Protein AF-A0A1G2FCM3-F1 (afdb_monomer_lite)

Organism: NCBI:txid1801994

Radius of gyration: 19.16 Å; chains: 1; bounding box: 41×27×51 Å

Foldseek 3Di:
DWDKDKFFAKDFDKDQADDDDDDDPVVRVVVSVVCVVVVVDDPVRIGHTPPVPIDTQADPVDDLPDPPRRIDMDIDD

Sequence (77 aa):
MKKYKVSLALKIPANFEIEINTSTKKKALEKALEKYHNGKFNEKDITDPDWGNIELDINENSNIDDIGNGIFIEEIK

pLDDT: mean 90.86, std 5.2, range [77.06, 98.0]

Structure (mmCIF, N/CA/C/O backbone):
data_AF-A0A1G2FCM3-F1
#
_entry.id   AF-A0A1G2FCM3-F1
#
loop_
_atom_site.group_PDB
_atom_site.id
_atom_site.type_symbol
_atom_site.label_atom_id
_atom_site.label_alt_id
_atom_site.label_comp_id
_atom_site.label_asym_id
_atom_site.label_entity_id
_atom_site.label_seq_id
_atom_site.pdbx_PDB_ins_code
_atom_site.Cartn_x
_atom_site.Cartn_y
_atom_site.Cartn_z
_atom_site.occupancy
_atom_site.B_iso_or_equiv
_atom_site.auth_seq_id
_atom_site.auth_comp_id
_atom_site.auth_asym_id
_atom_site.auth_atom_id
_atom_site.pdbx_PDB_model_num
ATOM 1 N N . MET A 1 1 ? 21.046 -10.014 -31.005 1.00 83.81 1 MET A N 1
ATOM 2 C CA . MET A 1 1 ? 20.079 -9.132 -30.310 1.00 83.81 1 MET A CA 1
ATOM 3 C C . MET A 1 1 ? 20.145 -9.448 -28.827 1.00 83.81 1 MET A C 1
ATOM 5 O O . MET A 1 1 ? 20.288 -10.620 -28.504 1.00 83.81 1 MET A O 1
ATOM 9 N N . LYS A 1 2 ? 20.095 -8.434 -27.959 1.00 93.50 2 LYS A N 1
ATOM 10 C CA . LYS A 1 2 ? 20.069 -8.603 -26.497 1.00 93.50 2 LYS A CA 1
ATOM 11 C C . LYS A 1 2 ? 18.626 -8.780 -26.006 1.00 93.50 2 LYS A C 1
ATOM 13 O O . LYS A 1 2 ? 17.706 -8.347 -26.700 1.00 93.50 2 LYS A O 1
ATOM 18 N N . LYS A 1 3 ? 18.428 -9.419 -24.850 1.00 95.75 3 LYS A N 1
ATOM 19 C CA . LYS A 1 3 ? 17.120 -9.581 -24.188 1.00 95.75 3 LYS A CA 1
ATOM 20 C C . LYS A 1 3 ? 17.138 -8.855 -22.848 1.00 95.75 3 LYS A C 1
ATOM 22 O O . LYS A 1 3 ? 18.173 -8.834 -22.194 1.00 95.75 3 LYS A O 1
ATOM 27 N N . TYR A 1 4 ? 15.999 -8.309 -22.431 1.00 96.06 4 TYR A N 1
ATOM 28 C CA . TYR A 1 4 ? 15.878 -7.582 -21.168 1.00 96.06 4 TYR A CA 1
ATOM 29 C C . TYR A 1 4 ? 14.644 -8.034 -20.392 1.00 96.06 4 TYR A C 1
ATOM 31 O O . TYR A 1 4 ? 13.602 -8.312 -20.990 1.00 96.06 4 TYR A O 1
ATOM 39 N N . LYS A 1 5 ? 14.761 -8.085 -19.065 1.00 94.81 5 LYS A N 1
ATOM 40 C CA . LYS A 1 5 ? 13.640 -8.138 -18.127 1.00 94.81 5 LYS A CA 1
ATOM 41 C C . LYS A 1 5 ? 13.396 -6.724 -17.619 1.00 94.81 5 LYS A C 1
ATOM 43 O O . LYS A 1 5 ? 14.335 -6.079 -17.166 1.00 94.81 5 LYS A O 1
ATOM 48 N N . VAL A 1 6 ? 12.150 -6.267 -17.684 1.00 93.31 6 VAL A N 1
ATOM 49 C CA . VAL A 1 6 ? 11.732 -4.960 -17.167 1.00 93.31 6 VAL A CA 1
ATOM 50 C C . VAL A 1 6 ? 10.669 -5.193 -16.103 1.00 93.31 6 VAL A C 1
ATOM 52 O O . VAL A 1 6 ? 9.677 -5.874 -16.366 1.00 93.31 6 VAL A O 1
ATOM 55 N N . SER A 1 7 ? 10.883 -4.637 -14.917 1.00 92.50 7 SER A N 1
ATOM 56 C CA . SER A 1 7 ? 9.904 -4.589 -13.834 1.00 92.50 7 SER A CA 1
ATOM 57 C C . SER A 1 7 ? 9.609 -3.127 -13.520 1.00 92.50 7 SER A C 1
ATOM 59 O O . SER A 1 7 ? 10.535 -2.345 -13.313 1.00 92.50 7 SER A O 1
ATOM 61 N N . LEU A 1 8 ? 8.328 -2.766 -13.476 1.00 92.44 8 LEU A N 1
ATOM 62 C CA . LEU A 1 8 ? 7.870 -1.425 -13.123 1.00 92.44 8 LEU A CA 1
ATOM 63 C C . LEU A 1 8 ? 7.037 -1.504 -11.844 1.00 92.44 8 LEU A C 1
ATOM 65 O O . LEU A 1 8 ? 6.198 -2.396 -11.707 1.00 92.44 8 LEU A O 1
ATOM 69 N N . ALA A 1 9 ? 7.289 -0.593 -10.912 1.00 91.38 9 ALA A N 1
ATOM 70 C CA . ALA A 1 9 ? 6.547 -0.488 -9.671 1.00 91.38 9 ALA A CA 1
ATOM 71 C C . ALA A 1 9 ? 5.128 0.011 -9.949 1.00 91.38 9 ALA A C 1
ATOM 73 O O . ALA A 1 9 ? 4.899 0.916 -10.754 1.00 91.38 9 ALA A O 1
ATOM 74 N N . LEU A 1 10 ? 4.173 -0.598 -9.256 1.00 91.00 10 LEU A N 1
ATOM 75 C CA . LEU A 1 10 ? 2.774 -0.212 -9.287 1.00 91.00 10 LEU A CA 1
ATOM 76 C C . LEU A 1 10 ? 2.426 0.457 -7.966 1.00 91.00 10 LEU A C 1
ATOM 78 O O . LEU A 1 10 ? 2.801 -0.029 -6.896 1.00 91.00 10 LEU A O 1
ATOM 82 N N . LYS A 1 11 ? 1.661 1.538 -8.040 1.00 89.62 11 LYS A N 1
ATOM 83 C CA . LYS A 1 11 ? 1.015 2.133 -6.878 1.00 89.62 11 LYS A CA 1
ATOM 84 C C . LYS A 1 11 ? -0.067 1.170 -6.427 1.00 89.62 11 LYS A C 1
ATOM 86 O O . LYS A 1 11 ? -0.889 0.813 -7.246 1.00 89.62 11 LYS A O 1
ATOM 91 N N . ILE A 1 12 ? -0.113 0.750 -5.168 1.00 86.44 12 ILE A N 1
ATOM 92 C CA . ILE A 1 12 ? -1.121 -0.219 -4.704 1.00 86.44 12 ILE A CA 1
ATOM 93 C C . ILE A 1 12 ? -2.237 0.536 -3.962 1.00 86.44 12 ILE A C 1
ATOM 95 O O . ILE A 1 12 ? -2.072 0.825 -2.774 1.00 86.44 12 ILE A O 1
ATOM 99 N N . PRO A 1 13 ? -3.354 0.914 -4.622 1.00 79.81 13 PRO A N 1
ATOM 100 C CA . PRO A 1 13 ? -4.469 1.560 -3.944 1.00 79.81 13 PRO A CA 1
ATOM 101 C C . PRO A 1 13 ? -5.248 0.521 -3.128 1.00 79.81 13 PRO A C 1
ATOM 103 O O . PRO A 1 13 ? -6.046 -0.238 -3.672 1.00 79.81 13 PRO A O 1
ATOM 106 N N . ALA A 1 14 ? -5.011 0.499 -1.818 1.00 87.06 14 ALA A N 1
ATOM 107 C CA . ALA A 1 14 ? -5.777 -0.271 -0.842 1.00 87.06 14 ALA A CA 1
ATOM 108 C C . ALA A 1 14 ? -6.277 0.655 0.276 1.00 87.06 14 ALA A C 1
ATOM 110 O O . ALA A 1 14 ? -5.644 1.669 0.586 1.00 87.06 14 ALA A O 1
ATOM 111 N N . ASN A 1 15 ? -7.404 0.304 0.890 1.00 88.44 15 ASN A N 1
ATOM 112 C CA . ASN A 1 15 ? -7.986 1.039 2.006 1.00 88.44 15 ASN A CA 1
ATOM 113 C C . ASN A 1 15 ? -7.715 0.321 3.326 1.00 88.44 15 ASN A C 1
ATOM 115 O O . ASN A 1 15 ? -7.599 -0.900 3.375 1.00 88.44 15 ASN A O 1
ATOM 119 N N . PHE A 1 16 ? -7.669 1.095 4.408 1.00 92.44 16 PHE A N 1
ATOM 120 C CA . PHE A 1 16 ? -7.699 0.579 5.771 1.00 92.44 16 PHE A CA 1
ATOM 121 C C . PHE A 1 16 ? -9.106 0.761 6.348 1.00 92.44 16 PHE A C 1
ATOM 123 O O . PHE A 1 16 ? -9.563 1.892 6.538 1.00 92.44 16 PHE A O 1
ATOM 130 N N . GLU A 1 17 ? -9.787 -0.345 6.630 1.00 94.88 17 GLU A N 1
ATOM 131 C CA . GLU A 1 17 ? -11.172 -0.391 7.091 1.00 94.88 17 GLU A CA 1
ATOM 132 C C . GLU A 1 17 ? -11.256 -1.107 8.439 1.00 94.88 17 GLU A C 1
ATOM 134 O O . GLU A 1 17 ? -10.929 -2.281 8.571 1.00 94.88 17 GLU A O 1
ATOM 139 N N . ILE A 1 18 ? -11.704 -0.393 9.474 1.00 95.19 18 ILE A N 1
ATOM 140 C CA . ILE A 1 18 ? -11.780 -0.943 10.826 1.00 95.19 18 ILE A CA 1
ATOM 141 C C . ILE A 1 18 ? -12.997 -0.424 11.583 1.00 95.19 18 ILE A C 1
ATOM 143 O O . ILE A 1 18 ? -13.325 0.764 11.555 1.00 95.19 18 ILE A O 1
ATOM 147 N N . GLU A 1 19 ? -13.649 -1.317 12.322 1.00 94.62 19 GLU A N 1
ATOM 148 C CA . GLU A 1 19 ? -14.778 -0.953 13.169 1.00 94.62 19 GLU A CA 1
ATOM 149 C C . GLU A 1 19 ? -14.295 -0.309 14.480 1.00 94.62 19 GLU A C 1
ATOM 151 O O . GLU A 1 19 ? -13.462 -0.857 15.217 1.00 94.62 19 GLU A O 1
ATOM 156 N N . ILE A 1 20 ? -14.818 0.884 14.781 1.00 96.25 20 ILE A N 1
ATOM 157 C CA . ILE A 1 20 ? -14.446 1.671 15.959 1.00 96.25 20 ILE A CA 1
ATOM 158 C C . ILE A 1 20 ? -15.691 2.126 16.716 1.00 96.25 20 ILE A C 1
ATOM 160 O O . ILE A 1 20 ? -16.437 2.993 16.268 1.00 96.25 20 ILE A O 1
ATOM 164 N N . ASN A 1 21 ? -15.835 1.632 17.944 1.00 95.50 21 ASN A N 1
ATOM 165 C CA . ASN A 1 21 ? -16.886 2.070 18.857 1.00 95.50 21 ASN A CA 1
ATOM 166 C C . ASN A 1 21 ? -16.477 3.357 19.599 1.00 95.50 21 ASN A C 1
ATOM 168 O O . ASN A 1 21 ? -15.512 3.393 20.380 1.00 95.50 21 ASN A O 1
ATOM 172 N N . THR A 1 22 ? -17.197 4.449 19.336 1.00 96.94 22 THR A N 1
ATOM 173 C CA . THR A 1 22 ? -16.993 5.762 19.968 1.00 96.94 22 THR A CA 1
ATOM 174 C C . THR A 1 22 ? -18.201 6.681 19.763 1.00 96.94 22 THR A C 1
ATOM 176 O O . THR A 1 22 ? -19.064 6.412 18.936 1.00 96.94 22 THR A O 1
ATOM 179 N N . SER A 1 23 ? -18.254 7.794 20.496 1.00 96.12 23 SER A N 1
ATOM 180 C CA . SER A 1 23 ? -19.370 8.744 20.453 1.00 96.12 23 SER A CA 1
ATOM 181 C C . SER A 1 23 ? -19.254 9.841 19.388 1.00 96.12 23 SER A C 1
ATOM 183 O O . SER A 1 23 ? -20.228 10.550 19.152 1.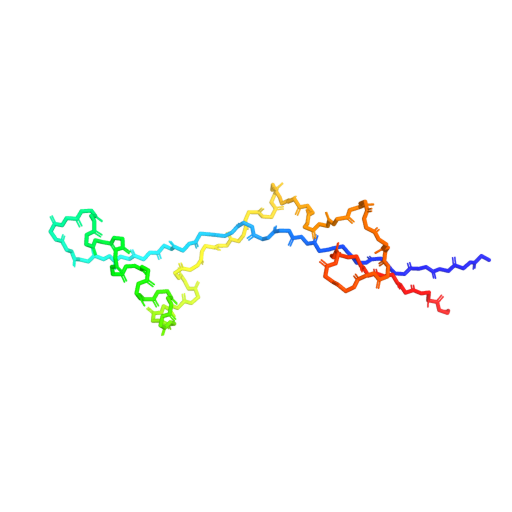00 96.12 23 SER A O 1
ATOM 185 N N . THR A 1 24 ? -18.090 10.027 18.747 1.00 97.75 24 THR A N 1
ATOM 186 C CA . THR A 1 24 ? -17.895 11.074 17.724 1.00 97.75 24 THR A CA 1
ATOM 187 C C . THR A 1 24 ? -17.001 10.621 16.574 1.00 97.75 24 THR A C 1
ATOM 189 O O . THR A 1 24 ? -16.077 9.830 16.762 1.00 97.75 24 THR A O 1
ATOM 192 N N . LYS A 1 25 ? -17.215 11.206 15.387 1.00 97.88 25 LYS A N 1
ATOM 193 C CA . LYS A 1 25 ? -16.395 10.946 14.191 1.00 97.88 25 LYS A CA 1
ATOM 194 C C . LYS A 1 25 ? -14.910 11.263 14.409 1.00 97.88 25 LYS A C 1
ATOM 196 O O . LYS A 1 25 ? -14.058 10.472 14.031 1.00 97.88 25 LYS A O 1
ATOM 201 N N . LYS A 1 26 ? -14.598 12.379 15.084 1.00 97.88 26 LYS A N 1
ATOM 202 C CA . LYS A 1 26 ? -13.211 12.774 15.391 1.00 97.88 26 LYS A CA 1
ATOM 203 C C . LYS A 1 26 ? -12.484 11.709 16.220 1.00 97.88 26 LYS A C 1
ATOM 205 O O . LYS A 1 26 ? -11.404 11.278 15.840 1.00 97.88 26 LYS A O 1
ATOM 210 N N . LYS A 1 27 ? -13.120 11.216 17.289 1.00 97.62 27 LYS A N 1
ATOM 211 C CA . LYS A 1 27 ? -12.555 10.139 18.114 1.00 97.62 27 LYS A CA 1
ATOM 212 C C . LYS A 1 27 ? -12.431 8.818 17.349 1.00 97.62 27 LYS A C 1
ATOM 214 O O . LYS A 1 27 ? -11.595 7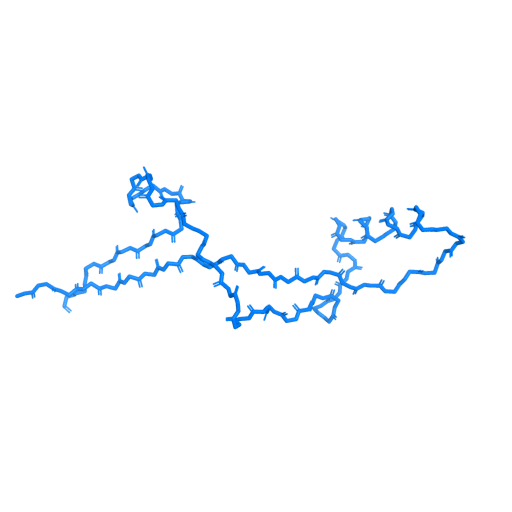.997 17.706 1.00 97.62 27 LYS A O 1
ATOM 219 N N . ALA A 1 28 ? -13.287 8.580 16.351 1.00 98.00 28 ALA A N 1
ATOM 220 C CA . ALA A 1 28 ? -13.228 7.361 15.547 1.00 98.00 28 ALA A CA 1
ATOM 221 C C . ALA A 1 28 ? -11.962 7.363 14.691 1.00 98.00 28 ALA A C 1
ATOM 223 O O . ALA A 1 28 ? -11.206 6.397 14.723 1.00 98.00 28 ALA A O 1
ATOM 224 N N . LEU A 1 29 ? -11.697 8.491 14.023 1.00 97.25 29 LEU A N 1
ATOM 225 C CA . LEU A 1 29 ? -10.482 8.709 13.244 1.00 97.25 29 LEU A CA 1
ATOM 226 C C . LEU A 1 29 ? -9.221 8.624 14.113 1.00 97.25 29 LEU A C 1
ATOM 228 O O . LEU A 1 29 ? -8.298 7.901 13.759 1.00 97.25 29 LEU A O 1
ATOM 232 N N . GLU A 1 30 ? -9.194 9.307 15.262 1.00 97.75 30 GLU A N 1
ATOM 233 C CA . GLU A 1 30 ? -8.051 9.268 16.191 1.00 97.75 30 GLU A CA 1
ATOM 234 C C . GLU A 1 30 ? -7.704 7.827 16.599 1.00 97.75 30 GLU A C 1
ATOM 236 O O . GLU A 1 30 ? -6.550 7.415 16.499 1.00 97.75 30 GLU A O 1
ATOM 241 N N . LYS A 1 31 ? -8.710 7.025 16.976 1.00 97.06 31 LYS A N 1
ATOM 242 C CA . LYS A 1 31 ? -8.520 5.611 17.332 1.00 97.06 31 LYS A CA 1
ATOM 243 C C . LYS A 1 31 ? -8.114 4.737 16.142 1.00 97.06 31 LYS A C 1
ATOM 245 O O . LYS A 1 31 ? -7.340 3.801 16.325 1.00 97.06 31 LYS A O 1
ATOM 250 N N . ALA A 1 32 ? -8.650 4.992 14.947 1.00 96.56 32 ALA A N 1
ATOM 251 C CA . ALA A 1 32 ? -8.282 4.248 13.743 1.00 96.56 32 ALA A CA 1
ATOM 252 C C . ALA A 1 32 ? -6.806 4.482 13.382 1.00 96.56 32 ALA A C 1
ATOM 254 O O . ALA A 1 32 ? -6.067 3.518 13.191 1.00 96.56 32 ALA A O 1
ATOM 255 N N . LEU A 1 33 ? -6.356 5.741 13.392 1.00 96.31 33 LEU A N 1
ATOM 256 C CA . LEU A 1 33 ? -4.953 6.106 13.165 1.00 96.31 33 LEU A CA 1
ATOM 257 C C . LEU A 1 33 ? -4.033 5.516 14.238 1.00 96.31 33 LEU A C 1
ATOM 259 O O . LEU A 1 33 ? -2.988 4.957 13.915 1.00 96.31 33 LEU A O 1
ATOM 263 N N . GLU A 1 34 ? -4.435 5.578 15.511 1.00 96.50 34 GLU A N 1
ATOM 264 C CA . GLU A 1 34 ? -3.684 4.955 16.604 1.00 96.50 34 GLU A CA 1
ATOM 265 C C . GLU A 1 34 ? -3.516 3.445 16.383 1.00 96.50 34 GLU A C 1
ATOM 267 O O . GLU A 1 34 ? -2.422 2.912 16.579 1.00 96.50 34 GLU A O 1
ATOM 272 N N . LYS A 1 35 ? -4.575 2.735 15.973 1.00 94.31 35 LYS A N 1
ATOM 273 C CA . LYS A 1 35 ? -4.482 1.302 15.670 1.00 94.31 35 LYS A CA 1
ATOM 274 C C . LYS A 1 35 ? -3.548 1.030 14.494 1.00 94.31 35 LYS A C 1
ATOM 276 O O . LYS A 1 35 ? -2.717 0.134 14.613 1.00 94.31 35 LYS A O 1
ATOM 281 N N . TYR A 1 36 ? -3.651 1.804 13.415 1.00 93.88 36 TYR A N 1
ATOM 282 C CA . TYR A 1 36 ? -2.797 1.658 12.237 1.00 93.88 36 TYR A CA 1
ATOM 283 C C . TYR A 1 36 ? -1.313 1.846 12.582 1.00 93.88 36 TYR A C 1
ATOM 285 O O . TYR A 1 36 ? -0.503 0.949 12.367 1.00 93.88 36 TYR A O 1
ATOM 293 N N . HIS A 1 37 ? -0.951 2.966 13.214 1.00 94.38 37 HIS A N 1
ATOM 294 C CA . HIS A 1 37 ? 0.446 3.262 13.552 1.00 94.38 37 HIS A CA 1
ATOM 295 C C . HIS A 1 37 ? 1.054 2.291 14.569 1.00 94.38 37 HIS A C 1
ATOM 297 O O . HIS A 1 37 ? 2.259 2.059 14.547 1.00 94.38 37 HIS A O 1
ATOM 303 N N . ASN A 1 38 ? 0.231 1.703 15.437 1.00 95.19 38 ASN A N 1
ATOM 304 C CA . ASN A 1 38 ? 0.676 0.706 16.409 1.00 95.19 38 ASN A CA 1
ATOM 305 C C . ASN A 1 38 ? 0.585 -0.742 15.892 1.00 95.19 38 ASN A C 1
ATOM 307 O O . ASN A 1 38 ? 0.785 -1.662 16.684 1.00 95.19 38 ASN A O 1
ATOM 311 N N . GLY A 1 39 ? 0.225 -0.970 14.623 1.00 91.25 39 GLY A N 1
ATOM 312 C CA . GLY A 1 39 ? 0.077 -2.316 14.054 1.00 91.25 39 GLY A CA 1
ATOM 313 C C . GLY A 1 39 ? -1.038 -3.155 14.694 1.00 91.25 39 GLY A C 1
ATOM 314 O O . GLY A 1 39 ? -0.976 -4.379 14.686 1.00 91.25 39 GLY A O 1
ATOM 315 N N . LYS A 1 40 ? -2.052 -2.521 15.298 1.00 92.94 40 LYS A N 1
ATOM 316 C CA . LYS A 1 40 ? -3.183 -3.188 15.972 1.00 92.94 40 LYS A CA 1
ATOM 317 C C . LYS A 1 40 ? -4.336 -3.463 14.996 1.00 92.94 40 LYS A C 1
ATOM 319 O O . LYS A 1 40 ? -5.466 -3.026 15.240 1.00 92.94 40 LYS A O 1
ATOM 324 N N . PHE A 1 41 ? -4.041 -4.152 13.900 1.00 90.50 41 PHE A N 1
ATOM 325 C CA . PHE A 1 41 ? -4.991 -4.566 12.864 1.00 90.50 41 PHE A CA 1
ATOM 326 C C . PHE A 1 41 ? -4.523 -5.868 12.200 1.00 90.50 41 PHE A C 1
ATOM 328 O O . PHE A 1 41 ? -3.366 -6.260 12.352 1.00 90.50 41 PHE A O 1
ATOM 335 N N . ASN A 1 42 ? -5.421 -6.534 11.481 1.00 90.44 42 ASN A N 1
ATOM 336 C CA . ASN A 1 42 ? -5.140 -7.773 10.757 1.00 90.44 42 ASN A CA 1
ATOM 337 C C . ASN A 1 42 ? -5.255 -7.552 9.241 1.00 90.44 42 ASN A C 1
ATOM 339 O O . ASN A 1 42 ? -5.815 -6.555 8.801 1.00 90.44 42 ASN A O 1
ATOM 343 N N . GLU A 1 43 ? -4.799 -8.518 8.438 1.00 85.56 43 GLU A N 1
ATOM 344 C CA . GLU A 1 43 ? -4.862 -8.454 6.964 1.00 85.56 43 GLU A CA 1
ATOM 345 C C . GLU A 1 43 ? -6.269 -8.145 6.432 1.00 85.56 43 GLU A C 1
ATOM 347 O O . GLU A 1 43 ? -6.413 -7.360 5.509 1.00 85.56 43 GLU A O 1
ATOM 352 N N . LYS A 1 44 ? -7.314 -8.679 7.076 1.00 90.50 44 LYS A N 1
ATOM 353 C CA . LYS A 1 44 ? -8.721 -8.422 6.722 1.00 90.50 44 LYS A CA 1
ATOM 354 C C . LYS A 1 44 ? -9.174 -6.961 6.867 1.00 90.50 44 LYS A C 1
ATOM 356 O O . LYS A 1 44 ? -10.237 -6.617 6.367 1.00 90.50 44 LYS A O 1
ATOM 361 N N . ASP A 1 45 ? -8.432 -6.155 7.627 1.00 90.81 45 ASP A N 1
ATOM 362 C CA . ASP A 1 45 ? -8.718 -4.733 7.831 1.00 90.81 45 ASP A CA 1
ATOM 363 C C . ASP A 1 45 ? -8.073 -3.886 6.710 1.00 90.81 45 ASP A C 1
ATOM 365 O O . ASP A 1 45 ? -8.232 -2.668 6.681 1.00 90.81 45 ASP A O 1
ATOM 369 N N . ILE A 1 46 ? -7.325 -4.512 5.790 1.00 91.19 46 ILE A N 1
ATOM 370 C CA . ILE A 1 46 ? -6.797 -3.909 4.565 1.00 91.19 46 ILE A CA 1
ATOM 371 C C . ILE A 1 46 ? -7.590 -4.480 3.391 1.00 91.19 46 ILE A C 1
ATOM 373 O O . 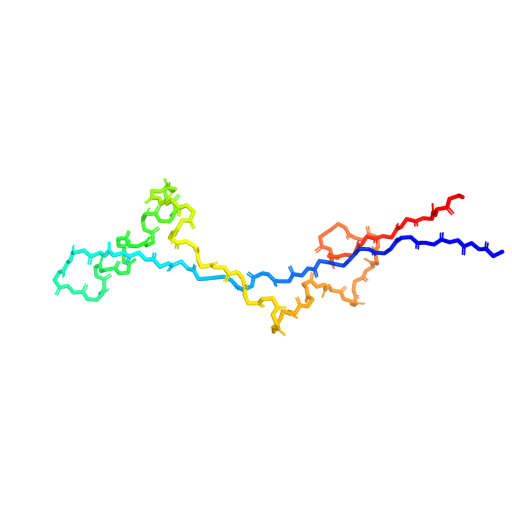ILE A 1 46 ? -7.681 -5.696 3.231 1.00 91.19 46 ILE A O 1
ATOM 377 N N . THR A 1 47 ? -8.189 -3.619 2.574 1.00 89.50 47 THR A N 1
ATOM 378 C CA . THR A 1 47 ? -8.933 -4.082 1.399 1.00 89.50 47 THR A CA 1
ATOM 379 C C . THR A 1 47 ? -7.985 -4.649 0.354 1.00 89.50 47 THR A C 1
ATOM 381 O O . THR A 1 47 ? -6.839 -4.208 0.235 1.00 89.50 47 THR A O 1
ATOM 384 N N . ASP A 1 48 ? -8.493 -5.558 -0.474 1.00 86.94 48 ASP A N 1
ATOM 385 C CA . ASP A 1 48 ? -7.764 -5.966 -1.667 1.00 86.94 48 ASP A CA 1
ATOM 386 C C . ASP A 1 48 ? -7.452 -4.739 -2.543 1.00 86.94 48 ASP A C 1
ATOM 388 O O . ASP A 1 48 ? -8.287 -3.828 -2.650 1.00 86.94 48 ASP A O 1
ATOM 392 N N . PRO A 1 49 ? -6.262 -4.682 -3.164 1.00 86.38 49 PRO A N 1
ATOM 393 C CA . PRO A 1 49 ? -5.942 -3.614 -4.092 1.00 86.38 49 PRO A CA 1
ATOM 394 C C . PRO A 1 49 ? -6.877 -3.616 -5.298 1.00 86.38 49 PRO A C 1
ATOM 396 O O . PRO A 1 49 ? -7.194 -4.675 -5.850 1.00 86.38 49 PRO A O 1
ATOM 399 N N . ASP A 1 50 ? -7.253 -2.428 -5.769 1.00 85.62 50 ASP A N 1
ATOM 400 C CA . ASP A 1 50 ? -7.953 -2.298 -7.048 1.00 85.62 50 ASP A CA 1
ATOM 401 C C . ASP A 1 50 ? -6.971 -2.481 -8.213 1.00 85.62 50 ASP A C 1
ATOM 403 O O . ASP A 1 50 ? -6.449 -1.529 -8.797 1.00 85.62 50 ASP A O 1
ATOM 407 N N . TRP A 1 51 ? -6.706 -3.744 -8.547 1.00 84.06 51 TRP A N 1
ATOM 408 C CA . TRP A 1 51 ? -5.812 -4.118 -9.640 1.00 84.06 51 TRP A CA 1
ATOM 409 C C . TRP A 1 51 ? -6.296 -3.633 -11.012 1.00 84.06 51 TRP A C 1
ATOM 411 O O . TRP A 1 51 ? -5.478 -3.481 -11.917 1.00 84.06 51 TRP A O 1
ATOM 421 N N . GLY A 1 52 ? -7.604 -3.408 -11.190 1.00 84.94 52 GLY A N 1
ATOM 422 C CA . GLY A 1 52 ? -8.185 -3.014 -12.475 1.00 84.94 52 GLY A CA 1
ATOM 423 C C . GLY A 1 52 ? -7.874 -1.569 -12.865 1.00 84.94 52 GLY A C 1
ATOM 424 O O . GLY A 1 52 ? -7.815 -1.265 -14.054 1.00 84.94 52 GLY A O 1
ATOM 425 N N . ASN A 1 53 ? -7.638 -0.706 -11.875 1.00 83.44 53 ASN A N 1
ATOM 426 C CA . ASN A 1 53 ? -7.397 0.730 -12.053 1.00 83.44 53 ASN A CA 1
ATOM 427 C C . ASN A 1 53 ? -6.019 1.166 -11.529 1.00 83.44 53 ASN A C 1
ATOM 429 O O . ASN A 1 53 ? -5.829 2.316 -11.138 1.00 83.44 53 ASN A O 1
ATOM 433 N N . ILE A 1 54 ? -5.065 0.237 -11.473 1.00 88.88 54 ILE A N 1
ATOM 434 C CA . ILE A 1 54 ? -3.758 0.480 -10.871 1.00 88.88 54 ILE A CA 1
ATOM 435 C C . ILE A 1 54 ? -2.875 1.384 -11.750 1.00 88.88 54 ILE A C 1
ATOM 437 O O . ILE A 1 54 ? -2.811 1.224 -12.969 1.00 88.88 54 ILE A O 1
ATOM 441 N N . GLU A 1 55 ? -2.169 2.325 -11.124 1.00 90.56 55 GLU A N 1
ATOM 442 C CA . GLU A 1 55 ? -1.242 3.246 -11.794 1.00 90.56 55 GLU A CA 1
ATOM 443 C C . GLU A 1 55 ? 0.215 2.832 -11.548 1.00 90.56 55 GLU A C 1
ATOM 445 O O . GLU A 1 55 ? 0.531 2.162 -10.562 1.00 90.56 55 GLU A O 1
ATOM 450 N N . LEU A 1 56 ? 1.124 3.253 -12.430 1.00 90.75 56 LEU A N 1
ATOM 451 C CA . LEU A 1 56 ? 2.560 3.082 -12.211 1.00 90.75 56 LEU A CA 1
ATOM 452 C C . LEU A 1 56 ? 3.043 4.067 -11.140 1.00 90.75 56 LEU A C 1
ATOM 454 O O . LEU A 1 56 ? 2.748 5.258 -11.211 1.00 90.75 56 LEU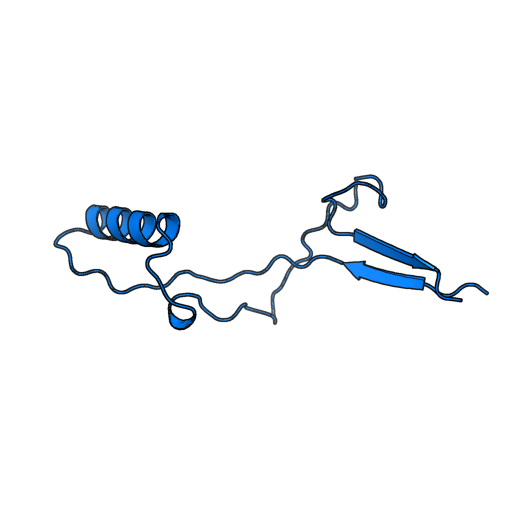 A O 1
ATOM 458 N N . ASP A 1 57 ? 3.812 3.571 -10.173 1.00 91.69 57 ASP A N 1
ATOM 459 C CA . ASP A 1 57 ? 4.520 4.394 -9.186 1.00 91.69 57 ASP A CA 1
ATOM 460 C C . ASP A 1 57 ? 5.973 4.562 -9.634 1.00 91.69 57 ASP A C 1
ATOM 462 O O . ASP A 1 57 ? 6.904 4.018 -9.039 1.00 91.69 57 ASP A O 1
ATOM 466 N N . ILE A 1 58 ? 6.144 5.224 -10.781 1.00 90.19 58 ILE A N 1
ATOM 467 C CA . ILE A 1 58 ? 7.451 5.446 -11.397 1.00 90.19 58 ILE A CA 1
ATOM 468 C C . ILE A 1 58 ? 7.695 6.931 -11.636 1.00 90.19 58 ILE A C 1
ATOM 470 O O . ILE A 1 58 ? 6.777 7.687 -11.955 1.00 90.19 58 ILE A O 1
ATOM 474 N N . ASN A 1 59 ? 8.956 7.346 -11.547 1.00 83.88 59 ASN A N 1
ATOM 475 C CA . ASN A 1 59 ? 9.381 8.672 -11.981 1.00 83.88 59 ASN A CA 1
ATOM 476 C C . ASN A 1 59 ? 10.149 8.568 -13.302 1.00 83.88 59 ASN A C 1
ATOM 478 O O . ASN A 1 59 ? 11.377 8.517 -13.327 1.00 83.88 59 ASN A O 1
ATOM 482 N N . GLU A 1 60 ? 9.414 8.576 -14.409 1.00 77.06 60 GLU A N 1
ATOM 483 C CA . GLU A 1 60 ? 9.953 8.483 -15.774 1.00 77.06 60 GLU A CA 1
ATOM 484 C C . GLU A 1 60 ? 10.892 9.635 -16.179 1.00 77.06 60 GLU A C 1
ATOM 486 O O . GLU A 1 60 ? 11.636 9.510 -17.148 1.00 77.06 60 GLU A O 1
ATOM 491 N N . ASN A 1 61 ? 10.907 10.736 -15.420 1.00 83.94 61 ASN A N 1
ATOM 492 C CA . ASN A 1 61 ? 11.803 11.872 -15.657 1.00 83.94 61 ASN A CA 1
ATOM 493 C C . ASN A 1 61 ? 13.132 11.772 -14.886 1.00 83.94 61 ASN A C 1
ATOM 495 O O . ASN A 1 61 ? 13.995 12.636 -15.044 1.00 83.94 61 ASN A O 1
ATOM 499 N N . SER A 1 62 ? 13.290 10.761 -14.027 1.00 80.62 62 SER A N 1
ATOM 500 C CA . SER A 1 62 ? 14.538 10.489 -13.304 1.00 80.62 62 SER A CA 1
ATOM 501 C C . SER A 1 62 ? 15.428 9.504 -14.064 1.00 80.62 62 SER A C 1
ATOM 503 O O . SER A 1 62 ? 14.994 8.877 -15.032 1.00 80.62 62 SER A O 1
ATOM 505 N N . ASN A 1 63 ? 16.697 9.383 -13.665 1.00 84.44 63 ASN A N 1
ATOM 506 C CA . ASN A 1 63 ? 17.577 8.385 -14.262 1.00 84.44 63 ASN A CA 1
ATOM 507 C C . ASN A 1 63 ? 17.026 6.986 -13.938 1.00 84.44 63 ASN A C 1
ATOM 509 O O . ASN A 1 63 ? 16.680 6.708 -12.793 1.00 84.44 63 ASN A O 1
ATOM 513 N N . ILE A 1 64 ? 16.939 6.109 -14.942 1.00 87.56 64 ILE A N 1
ATOM 514 C CA . ILE A 1 64 ? 16.381 4.753 -14.816 1.00 87.56 64 ILE A CA 1
ATOM 515 C C . ILE A 1 64 ? 17.150 3.871 -13.822 1.00 87.56 64 ILE A C 1
ATOM 517 O O . ILE A 1 64 ? 16.575 2.922 -13.298 1.00 87.56 64 ILE A O 1
ATOM 521 N N . ASP A 1 65 ? 18.404 4.215 -13.527 1.00 83.62 65 ASP A N 1
ATOM 522 C CA . ASP A 1 65 ? 19.249 3.515 -12.555 1.00 83.62 65 ASP A CA 1
ATOM 523 C C . ASP A 1 65 ? 19.120 4.072 -11.118 1.00 83.62 65 ASP A C 1
ATOM 525 O O . ASP A 1 65 ? 19.753 3.553 -10.194 1.00 83.62 65 ASP A O 1
ATOM 529 N N . ASP A 1 66 ? 18.324 5.129 -10.902 1.00 86.44 66 ASP A N 1
ATOM 530 C CA . ASP A 1 66 ? 18.159 5.744 -9.582 1.00 86.44 66 ASP A CA 1
ATOM 531 C C . ASP A 1 66 ? 17.336 4.857 -8.637 1.00 86.44 66 ASP A C 1
ATOM 533 O O . ASP A 1 66 ? 16.234 4.398 -8.943 1.00 86.44 66 ASP A O 1
ATOM 537 N N . ILE A 1 67 ? 17.841 4.670 -7.415 1.00 79.44 67 ILE A N 1
ATOM 538 C CA . ILE A 1 67 ? 17.127 3.923 -6.376 1.00 79.44 67 ILE A CA 1
ATOM 539 C C . ILE A 1 67 ? 15.833 4.660 -6.013 1.00 79.44 67 ILE A C 1
ATOM 541 O O . ILE A 1 67 ? 15.856 5.827 -5.626 1.00 79.44 67 ILE A O 1
ATOM 545 N N . GLY A 1 68 ? 14.710 3.941 -6.067 1.00 79.69 68 GLY A N 1
ATOM 546 C CA . GLY A 1 68 ? 13.399 4.463 -5.675 1.00 79.69 68 GLY A CA 1
ATOM 547 C C . GLY A 1 68 ? 12.612 5.137 -6.801 1.00 79.69 68 GLY A C 1
ATOM 548 O O . GLY A 1 68 ? 11.533 5.652 -6.535 1.00 79.69 68 GLY A O 1
ATOM 549 N N . ASN A 1 69 ? 13.095 5.102 -8.047 1.00 88.12 69 ASN A N 1
ATOM 550 C CA . ASN A 1 69 ? 12.347 5.583 -9.218 1.00 88.12 69 ASN A CA 1
ATOM 551 C C . ASN A 1 69 ? 11.253 4.610 -9.710 1.00 88.12 69 ASN A C 1
ATOM 553 O O . ASN A 1 69 ? 10.552 4.926 -10.670 1.00 88.12 69 ASN A O 1
ATOM 557 N N . GLY A 1 70 ? 11.142 3.427 -9.092 1.00 88.88 70 GLY A N 1
ATOM 558 C CA . GLY A 1 70 ? 10.167 2.393 -9.433 1.00 88.88 70 GLY A CA 1
ATOM 559 C C . GLY A 1 70 ? 10.485 1.580 -10.697 1.00 88.88 70 GLY A C 1
ATOM 560 O O . GLY A 1 70 ? 9.630 0.829 -11.155 1.00 88.88 70 GLY A O 1
ATOM 561 N N . ILE A 1 71 ? 11.683 1.687 -11.275 1.00 93.50 71 ILE A N 1
ATOM 562 C CA . ILE A 1 71 ? 12.070 1.016 -12.524 1.00 93.50 71 ILE A CA 1
ATOM 563 C C . ILE A 1 71 ? 13.222 0.045 -12.249 1.00 93.50 71 ILE A C 1
ATOM 565 O O . ILE A 1 71 ? 14.208 0.387 -11.606 1.00 93.50 71 ILE A O 1
ATOM 569 N N . PHE A 1 72 ? 13.115 -1.184 -12.754 1.00 91.44 72 PHE A N 1
ATOM 570 C CA . PHE A 1 72 ? 14.195 -2.169 -12.703 1.00 91.44 72 PHE A CA 1
ATOM 571 C C . PHE A 1 72 ? 14.370 -2.844 -14.063 1.00 91.44 72 PHE A C 1
ATOM 573 O O . PHE A 1 72 ? 13.414 -3.392 -14.619 1.00 91.44 72 PHE A O 1
ATOM 580 N N . ILE A 1 73 ? 15.596 -2.823 -14.591 1.00 91.94 73 ILE A N 1
ATOM 581 C CA . ILE A 1 73 ? 15.942 -3.394 -15.898 1.00 91.94 73 ILE A CA 1
ATOM 582 C C . ILE A 1 73 ? 17.172 -4.294 -15.758 1.00 91.94 73 ILE A C 1
ATOM 584 O O . ILE A 1 73 ? 18.189 -3.894 -15.202 1.00 91.94 73 ILE A O 1
ATOM 588 N N . GLU A 1 74 ? 17.095 -5.504 -16.309 1.00 93.50 74 GLU A N 1
ATOM 589 C CA . GLU A 1 74 ? 18.180 -6.491 -16.294 1.00 93.50 74 GLU A CA 1
ATOM 590 C C . GLU A 1 74 ? 18.382 -7.092 -17.695 1.00 93.50 74 GLU A C 1
ATOM 592 O O . GLU A 1 74 ? 17.419 -7.522 -18.331 1.00 93.50 74 GLU A O 1
ATOM 597 N N . GLU A 1 75 ? 19.625 -7.145 -18.192 1.00 95.62 75 GLU A N 1
ATOM 598 C CA . GLU A 1 75 ? 19.965 -7.866 -19.430 1.00 95.62 75 GLU A CA 1
ATOM 599 C C . GLU A 1 75 ? 20.009 -9.379 -19.164 1.00 95.62 75 GLU A C 1
ATOM 601 O O . GLU A 1 75 ? 20.783 -9.856 -18.335 1.00 95.62 75 GLU A O 1
ATOM 606 N N . ILE A 1 76 ? 19.201 -10.144 -19.898 1.00 96.38 76 ILE A N 1
ATOM 607 C CA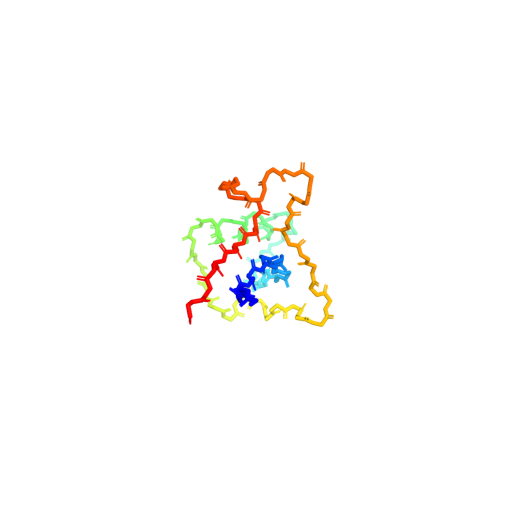 . ILE A 1 76 ? 19.129 -11.603 -19.783 1.00 96.38 76 ILE A CA 1
ATOM 608 C C . ILE A 1 76 ? 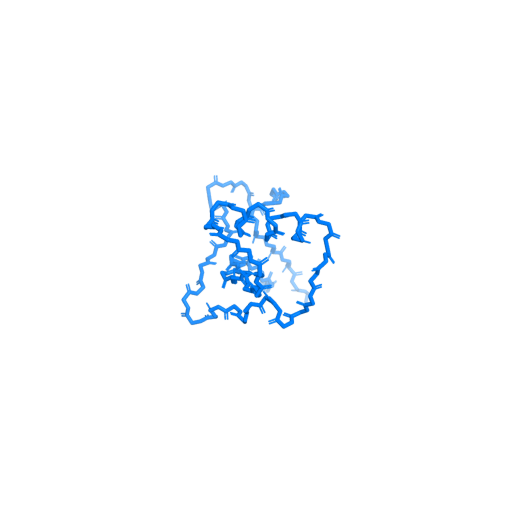20.039 -12.231 -20.842 1.00 96.38 76 ILE A C 1
ATOM 610 O O . ILE A 1 76 ? 19.947 -11.889 -22.026 1.00 96.38 76 ILE A O 1
ATOM 614 N N . LYS A 1 77 ? 20.898 -13.158 -20.405 1.00 88.00 77 LYS A N 1
ATOM 615 C CA . LYS A 1 77 ? 21.813 -13.923 -21.264 1.00 88.00 77 LYS A CA 1
ATOM 616 C C . LYS A 1 77 ? 21.103 -15.019 -22.058 1.00 88.00 77 LYS A C 1
ATOM 618 O O . LYS A 1 77 ? 20.146 -15.622 -21.523 1.00 88.00 77 LYS A O 1
#

Secondary structure (DSSP, 8-state):
--EEEEEE-B-----B------SSHHHHHHHHHHHHHTT---GGGBPPP-GGG--B---TTS-TTSTTSSEEEEEE-